Protein AF-A0A445EYS5-F1 (afdb_monomer_lite)

Radius of gyration: 16.81 Å; chains: 1; bounding box: 34×26×53 Å

pLDDT: mean 89.61, std 8.62, range [48.72, 97.44]

Organism: Glycine soja (NCBI:txid3848)

InterPro domains:
  IPR009769 Protein ENHANCED DISEASE RESISTANCE 2, C-terminal [PF07059] (2-68)
  IPR045096 Protein ENHANCED DISEASE RESISTANCE 2-like [PTHR12136] (2-68)

Structure (mmCIF, N/CA/C/O backbone):
data_AF-A0A445EYS5-F1
#
_entry.id   AF-A0A445EYS5-F1
#
loop_
_atom_site.group_PDB
_atom_site.id
_atom_site.type_symbol
_atom_site.label_atom_id
_atom_site.label_alt_id
_atom_site.label_comp_id
_atom_site.label_asym_id
_atom_site.label_entity_id
_atom_site.label_seq_id
_atom_site.pdbx_PDB_ins_code
_atom_site.Cartn_x
_atom_site.Cartn_y
_atom_site.Cartn_z
_atom_site.occupancy
_atom_site.B_iso_or_equiv
_atom_site.auth_seq_id
_atom_site.auth_comp_id
_atom_site.auth_asym_id
_atom_site.auth_atom_id
_atom_site.pdbx_PDB_model_num
ATOM 1 N N . MET A 1 1 ? 8.008 -17.020 -2.085 1.00 48.72 1 MET A N 1
ATOM 2 C CA . MET A 1 1 ? 7.864 -16.738 -3.532 1.00 48.72 1 MET A CA 1
ATOM 3 C C . MET A 1 1 ? 9.155 -16.117 -4.049 1.00 48.72 1 MET A C 1
ATOM 5 O O . MET A 1 1 ? 9.623 -15.152 -3.460 1.00 48.72 1 MET A O 1
ATOM 9 N N . GLN A 1 2 ? 9.766 -16.672 -5.098 1.00 69.19 2 GLN A N 1
ATOM 10 C CA . GLN A 1 2 ? 10.909 -16.043 -5.771 1.00 69.19 2 GLN A CA 1
ATOM 11 C C . GLN A 1 2 ? 10.371 -15.087 -6.842 1.00 69.19 2 GLN A C 1
ATOM 13 O O . GLN A 1 2 ? 9.937 -15.523 -7.901 1.00 69.19 2 GLN A O 1
ATOM 18 N N . GLY A 1 3 ? 10.340 -13.787 -6.540 1.00 74.31 3 GLY A N 1
ATOM 19 C CA . GLY A 1 3 ? 9.951 -12.758 -7.510 1.00 74.31 3 GLY A CA 1
ATOM 20 C C . GLY A 1 3 ? 11.030 -12.512 -8.570 1.00 74.31 3 GLY A C 1
ATOM 21 O O . GLY A 1 3 ? 12.183 -12.934 -8.420 1.00 74.31 3 GLY A O 1
ATOM 22 N N . SER A 1 4 ? 10.679 -11.781 -9.630 1.00 88.56 4 SER A N 1
ATOM 23 C CA . SER A 1 4 ? 11.643 -11.353 -10.652 1.00 88.56 4 SER A CA 1
ATOM 24 C C . SER A 1 4 ? 12.840 -10.630 -10.017 1.00 88.56 4 SER A C 1
ATOM 26 O O . SER A 1 4 ? 12.681 -9.863 -9.064 1.00 88.56 4 SER A O 1
ATOM 28 N N . TRP A 1 5 ? 14.054 -10.911 -10.499 1.00 90.38 5 TRP A N 1
ATOM 29 C CA . TRP A 1 5 ? 15.281 -10.322 -9.949 1.00 90.38 5 TRP A CA 1
ATOM 30 C C . TRP A 1 5 ? 15.287 -8.793 -10.088 1.00 90.38 5 TRP A C 1
ATOM 32 O O . TRP A 1 5 ? 15.671 -8.105 -9.147 1.00 90.38 5 TRP A O 1
ATOM 42 N N . ILE A 1 6 ? 14.769 -8.273 -11.209 1.00 90.62 6 ILE A N 1
ATOM 43 C CA . ILE A 1 6 ? 14.723 -6.833 -11.483 1.00 90.62 6 ILE A CA 1
ATOM 44 C C . ILE A 1 6 ? 13.811 -6.102 -10.493 1.00 90.62 6 ILE A C 1
ATOM 46 O O . ILE A 1 6 ? 14.200 -5.081 -9.944 1.00 90.62 6 ILE A O 1
ATOM 50 N N . VAL A 1 7 ? 12.649 -6.683 -10.171 1.00 89.62 7 VAL A N 1
ATOM 51 C CA . VAL A 1 7 ? 11.700 -6.112 -9.202 1.00 89.62 7 VAL A CA 1
ATOM 52 C C . VAL A 1 7 ? 12.323 -6.080 -7.812 1.00 89.62 7 VAL A C 1
ATOM 54 O O . VAL A 1 7 ? 12.237 -5.068 -7.128 1.00 89.62 7 VAL A O 1
ATOM 57 N N . ARG A 1 8 ? 13.005 -7.161 -7.407 1.00 88.50 8 ARG A N 1
ATOM 58 C CA . ARG A 1 8 ? 13.681 -7.234 -6.102 1.00 88.50 8 ARG A CA 1
ATOM 59 C C . ARG A 1 8 ? 14.773 -6.178 -5.951 1.00 88.50 8 ARG A C 1
ATOM 61 O O . ARG A 1 8 ? 14.915 -5.617 -4.871 1.00 88.50 8 ARG A O 1
ATOM 68 N N . GLN A 1 9 ? 15.516 -5.894 -7.016 1.00 89.81 9 GLN A N 1
ATOM 69 C CA . GLN A 1 9 ? 16.559 -4.872 -6.995 1.00 89.81 9 GLN A CA 1
ATOM 70 C C . GLN A 1 9 ? 15.990 -3.446 -6.858 1.00 89.81 9 GLN A C 1
ATOM 72 O O . GLN A 1 9 ? 16.669 -2.577 -6.317 1.00 89.81 9 GLN A O 1
ATOM 77 N N . SER A 1 10 ? 14.747 -3.208 -7.287 1.00 88.69 10 SER A N 1
ATOM 78 C CA . SER A 1 10 ? 14.105 -1.885 -7.248 1.00 88.69 10 SER A CA 1
ATOM 79 C C . SER A 1 10 ? 13.518 -1.476 -5.889 1.00 88.69 10 SER A C 1
ATOM 81 O O . SER A 1 10 ? 13.292 -0.289 -5.683 1.00 88.69 10 SER A O 1
ATOM 83 N N . VAL A 1 11 ? 13.275 -2.408 -4.956 1.00 87.62 11 VAL A N 1
ATOM 84 C CA . VAL A 1 11 ? 12.586 -2.116 -3.672 1.00 87.62 11 VAL A CA 1
ATOM 85 C C . VAL A 1 11 ? 13.521 -1.518 -2.601 1.00 87.62 11 VAL A C 1
ATOM 87 O O . VAL A 1 11 ? 13.056 -0.959 -1.611 1.00 87.62 11 VAL A O 1
ATOM 90 N N . GLY A 1 12 ? 14.844 -1.603 -2.788 1.00 86.06 12 GLY A N 1
ATOM 91 C CA . GLY A 1 12 ? 15.835 -1.235 -1.769 1.00 86.06 12 GLY A CA 1
ATOM 92 C C . GLY A 1 12 ? 15.978 -2.284 -0.652 1.00 86.06 12 GLY A C 1
ATOM 93 O O . GLY A 1 12 ? 15.346 -3.337 -0.685 1.00 86.06 12 GLY A O 1
ATOM 94 N N . SER A 1 13 ? 16.852 -2.025 0.327 1.00 88.19 13 SER A N 1
ATOM 95 C CA . SER A 1 13 ? 17.193 -2.977 1.406 1.00 88.19 13 SER A CA 1
ATOM 96 C C . SER A 1 13 ? 16.942 -2.458 2.826 1.00 88.19 13 SER A C 1
ATOM 98 O O . SER A 1 13 ? 17.116 -3.202 3.792 1.00 88.19 13 SER A O 1
ATOM 100 N N . THR A 1 14 ? 16.528 -1.199 2.973 1.00 89.44 14 THR A N 1
ATOM 101 C CA . THR A 1 14 ? 16.318 -0.572 4.281 1.00 89.44 14 THR A CA 1
ATOM 102 C C . THR A 1 14 ? 14.866 -0.752 4.727 1.00 89.44 14 THR A C 1
ATOM 104 O O . THR A 1 14 ? 13.966 -0.251 4.051 1.00 89.44 14 THR A O 1
ATOM 107 N N . PRO A 1 15 ? 14.600 -1.424 5.861 1.00 89.94 15 PRO A N 1
ATOM 108 C CA . PRO A 1 15 ? 13.246 -1.534 6.388 1.00 89.94 15 PRO A CA 1
ATOM 109 C C . PRO A 1 15 ? 12.739 -0.169 6.861 1.00 89.94 15 PRO A C 1
ATOM 111 O O . PRO A 1 15 ? 13.495 0.649 7.388 1.00 89.94 15 PRO A O 1
ATOM 114 N N . CYS A 1 16 ? 11.440 0.070 6.713 1.00 90.19 16 CYS A N 1
ATOM 115 C CA . CYS A 1 16 ? 10.799 1.310 7.131 1.00 90.19 16 CYS A CA 1
ATOM 116 C C . CYS A 1 16 ? 9.422 1.045 7.749 1.00 90.19 16 CYS A C 1
ATOM 118 O O . CYS A 1 16 ? 8.786 0.023 7.495 1.00 90.19 16 CYS A O 1
ATOM 120 N N . LEU A 1 17 ? 8.966 1.985 8.578 1.00 93.56 17 LEU A N 1
ATOM 121 C CA . LEU A 1 17 ? 7.569 2.027 9.003 1.00 93.56 17 LEU A CA 1
ATOM 122 C C . LEU A 1 17 ? 6.732 2.531 7.826 1.00 93.56 17 LEU A C 1
ATOM 124 O O . LEU A 1 17 ? 7.084 3.556 7.245 1.00 93.56 17 LEU A O 1
ATOM 128 N N . LEU A 1 18 ? 5.625 1.854 7.511 1.00 91.88 18 LEU A N 1
ATOM 129 C CA . LEU A 1 18 ? 4.808 2.146 6.327 1.00 91.88 18 LEU A CA 1
ATOM 130 C C . LEU A 1 18 ? 4.411 3.626 6.241 1.00 91.88 18 LEU A C 1
ATOM 132 O O . LEU A 1 18 ? 4.763 4.296 5.278 1.00 91.88 18 LEU A O 1
ATOM 136 N N . GLY A 1 19 ? 3.816 4.167 7.308 1.00 93.94 19 GLY A N 1
ATOM 137 C CA . GLY A 1 19 ? 3.409 5.576 7.378 1.00 93.94 19 GLY A CA 1
ATOM 138 C C . GLY A 1 19 ? 4.551 6.599 7.425 1.00 93.94 19 GLY A C 1
ATOM 139 O O . GLY A 1 19 ? 4.283 7.784 7.571 1.00 93.94 19 GLY A O 1
ATOM 140 N N . LYS A 1 20 ? 5.819 6.169 7.362 1.00 92.81 20 LYS A N 1
ATOM 141 C CA . LYS A 1 20 ? 6.972 7.056 7.121 1.00 92.81 20 LYS A CA 1
ATOM 142 C C . LYS A 1 20 ? 7.465 7.010 5.674 1.00 92.81 20 LYS A C 1
ATOM 144 O O . LYS A 1 20 ? 8.235 7.881 5.286 1.00 92.81 20 LYS A O 1
ATOM 149 N N . ALA A 1 21 ? 7.112 5.967 4.929 1.00 92.75 21 ALA A N 1
ATOM 150 C CA . ALA A 1 21 ? 7.639 5.697 3.594 1.00 92.75 21 ALA A CA 1
ATOM 151 C C . ALA A 1 21 ? 6.648 6.022 2.473 1.00 92.75 21 ALA A C 1
ATOM 153 O O . ALA A 1 21 ? 7.074 6.283 1.348 1.00 92.75 21 ALA A O 1
ATOM 154 N N . VAL A 1 22 ? 5.355 5.985 2.787 1.00 95.50 22 VAL A N 1
ATOM 155 C CA . VAL A 1 22 ? 4.231 6.322 1.912 1.00 95.50 22 VAL A CA 1
ATOM 156 C C . VAL A 1 22 ? 3.190 7.072 2.727 1.00 95.50 22 VAL A C 1
ATOM 158 O O . VAL A 1 22 ? 3.042 6.840 3.934 1.00 95.50 22 VAL A O 1
ATOM 161 N N . ASP A 1 23 ? 2.472 7.965 2.058 1.00 97.12 23 ASP A N 1
ATOM 162 C CA . ASP A 1 23 ? 1.408 8.723 2.695 1.00 97.12 23 ASP A CA 1
ATOM 163 C C . ASP A 1 23 ? 0.268 7.768 3.030 1.00 97.12 23 ASP A C 1
ATOM 165 O O . ASP A 1 23 ? -0.122 6.909 2.239 1.00 97.12 23 ASP A O 1
ATOM 169 N N . CYS A 1 24 ? -0.222 7.884 4.258 1.00 97.44 24 CYS A N 1
ATOM 170 C CA . CYS A 1 24 ? -1.290 7.045 4.768 1.00 97.44 24 CYS A CA 1
ATOM 171 C C . CYS A 1 24 ? -2.379 7.943 5.340 1.00 97.44 24 CYS A C 1
ATOM 173 O O . CYS A 1 24 ? -2.112 8.747 6.240 1.00 97.44 24 CYS A O 1
ATOM 175 N N . ASN A 1 25 ? -3.604 7.779 4.856 1.00 97.19 25 ASN A N 1
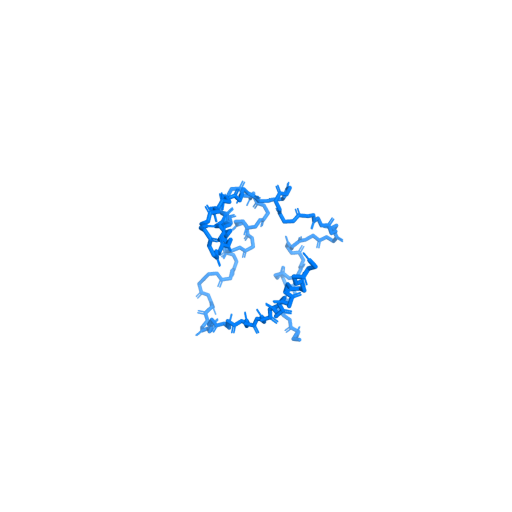ATOM 176 C CA . ASN A 1 25 ? -4.770 8.411 5.443 1.00 97.19 25 ASN A CA 1
ATOM 177 C C . ASN A 1 25 ? -5.413 7.451 6.453 1.00 97.19 25 ASN A C 1
ATOM 179 O O . ASN A 1 25 ? -5.773 6.321 6.127 1.00 97.19 25 ASN A O 1
ATOM 183 N N . TYR A 1 26 ? -5.534 7.902 7.700 1.00 96.56 26 TYR A N 1
ATOM 184 C CA . TYR A 1 26 ? -6.035 7.091 8.807 1.00 96.56 26 TYR A CA 1
ATOM 185 C C . TYR A 1 26 ? -7.473 7.479 9.118 1.00 96.56 26 TYR A C 1
ATOM 187 O O . TYR A 1 26 ? -7.747 8.574 9.614 1.00 96.56 26 TYR A O 1
ATOM 195 N N . ILE A 1 27 ? -8.391 6.551 8.877 1.00 97.44 27 ILE A N 1
ATOM 196 C CA . ILE A 1 27 ? -9.819 6.752 9.085 1.00 97.44 27 ILE A CA 1
ATOM 197 C C . ILE A 1 27 ? -10.231 5.920 10.291 1.00 97.44 27 ILE A C 1
ATOM 199 O O . ILE A 1 27 ? -10.228 4.689 10.274 1.00 97.44 27 ILE A O 1
ATOM 203 N N . ARG A 1 28 ? -10.584 6.604 11.378 1.00 96.75 28 ARG A N 1
ATOM 204 C CA . ARG A 1 28 ? -11.034 5.956 12.609 1.00 96.75 28 ARG A CA 1
ATOM 205 C C . ARG A 1 28 ? -12.547 6.063 12.734 1.00 96.75 28 ARG A C 1
ATOM 207 O O . ARG A 1 28 ? -13.077 7.141 12.996 1.00 96.75 28 ARG A O 1
ATOM 214 N N . GLY A 1 29 ? -13.225 4.929 12.608 1.00 95.06 29 GLY A N 1
ATOM 215 C CA . GLY A 1 29 ? -14.641 4.794 12.920 1.00 95.06 29 GLY A CA 1
ATOM 216 C C . GLY A 1 29 ? -14.882 4.322 14.361 1.00 95.06 29 GLY A C 1
ATOM 217 O O . GLY A 1 29 ? -13.945 3.970 15.080 1.00 95.06 29 GLY A O 1
ATOM 218 N N . PRO A 1 30 ? -16.151 4.233 14.797 1.00 93.56 30 PRO A N 1
ATOM 219 C CA . PRO A 1 30 ? -16.490 3.746 16.138 1.00 93.56 30 PRO A CA 1
ATOM 220 C C . PRO A 1 30 ? -16.066 2.295 16.417 1.00 93.56 30 PRO A C 1
ATOM 222 O O . PRO A 1 30 ? -15.897 1.920 17.573 1.00 93.56 30 PRO A O 1
ATOM 225 N N . LYS A 1 31 ? -15.932 1.465 15.374 1.00 89.31 31 LYS A N 1
ATOM 226 C CA . LYS A 1 31 ? -15.651 0.019 15.485 1.00 89.31 31 LYS A CA 1
ATOM 227 C C . LYS A 1 31 ? -14.578 -0.481 14.519 1.00 89.31 31 LYS A C 1
ATOM 229 O O . LYS A 1 31 ? -14.379 -1.685 14.412 1.00 89.31 31 LYS A O 1
ATOM 234 N N . TYR A 1 32 ? -13.929 0.418 13.789 1.00 90.12 32 TYR A N 1
ATOM 235 C CA . TYR A 1 32 ? -12.920 0.044 12.809 1.00 90.12 32 TYR A CA 1
ATOM 236 C C . TYR A 1 32 ? -11.854 1.125 12.689 1.00 90.12 32 TYR A C 1
ATOM 238 O O . TYR A 1 32 ? -12.086 2.299 12.991 1.00 90.12 32 TYR A O 1
ATOM 246 N N . LEU A 1 33 ? -10.685 0.692 12.242 1.00 92.56 33 LEU A N 1
ATOM 247 C CA . LEU A 1 33 ? -9.607 1.542 11.781 1.00 92.56 33 LEU A CA 1
ATOM 248 C C . LEU A 1 33 ? -9.323 1.129 10.344 1.00 92.56 33 LEU A C 1
ATOM 250 O O . LEU A 1 33 ? -9.015 -0.033 10.088 1.00 92.56 33 LEU A O 1
ATOM 254 N N . GLU A 1 34 ? -9.448 2.077 9.434 1.00 94.88 34 GLU A N 1
ATOM 255 C CA . GLU A 1 34 ? -9.068 1.929 8.040 1.00 94.88 34 GLU A CA 1
ATOM 256 C C . GLU A 1 34 ? -7.810 2.761 7.786 1.00 94.88 34 GLU A C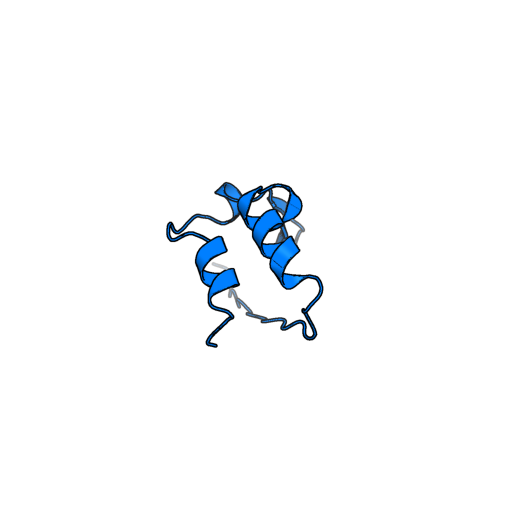 1
ATOM 258 O O . GLU A 1 34 ? -7.623 3.836 8.366 1.00 94.88 34 GLU A O 1
ATOM 263 N N . ILE A 1 35 ? -6.917 2.216 6.964 1.00 95.50 35 ILE A N 1
ATOM 264 C CA . ILE A 1 35 ? -5.669 2.859 6.566 1.00 95.50 35 ILE A CA 1
ATOM 265 C C . ILE A 1 35 ? -5.633 2.809 5.044 1.00 95.50 35 ILE A C 1
ATOM 267 O O . ILE A 1 35 ? -5.446 1.737 4.469 1.00 95.50 35 ILE A O 1
ATOM 271 N N . ASP A 1 36 ? -5.828 3.959 4.414 1.00 96.25 36 ASP A N 1
ATOM 272 C CA . ASP A 1 36 ? -5.659 4.133 2.975 1.00 96.25 36 ASP A CA 1
ATOM 273 C C . ASP A 1 36 ? -4.196 4.499 2.699 1.00 96.25 36 ASP A C 1
ATOM 275 O O . ASP A 1 36 ? -3.661 5.414 3.326 1.00 96.25 36 ASP A O 1
ATOM 279 N N . VAL A 1 37 ? -3.528 3.739 1.830 1.00 96.12 37 VAL A N 1
ATOM 280 C CA . VAL A 1 37 ? -2.081 3.831 1.585 1.00 96.12 37 VAL A CA 1
ATOM 281 C C . VAL A 1 37 ? -1.854 4.298 0.154 1.00 96.12 37 VAL A C 1
ATOM 283 O O . VAL A 1 37 ? -2.049 3.532 -0.793 1.00 96.12 37 VAL A O 1
ATOM 286 N N . ASP A 1 38 ? -1.382 5.532 -0.006 1.00 95.81 38 ASP A N 1
ATOM 287 C CA . ASP A 1 38 ? -1.095 6.095 -1.322 1.00 95.81 38 ASP A CA 1
ATOM 288 C C . ASP A 1 38 ? 0.299 5.667 -1.803 1.00 95.81 38 ASP A C 1
ATOM 290 O O . ASP A 1 38 ? 1.330 6.257 -1.481 1.00 95.81 38 ASP A O 1
ATOM 294 N N . ILE A 1 39 ? 0.331 4.615 -2.619 1.00 94.56 39 ILE A N 1
ATOM 295 C CA . ILE A 1 39 ? 1.558 4.109 -3.250 1.00 94.56 39 ILE A CA 1
ATOM 296 C C . ILE A 1 39 ? 2.189 5.150 -4.187 1.00 94.56 39 ILE A C 1
ATOM 298 O O . ILE A 1 39 ? 3.412 5.166 -4.357 1.00 94.56 39 ILE A O 1
ATOM 302 N N . GLY A 1 40 ? 1.377 6.020 -4.791 1.00 94.31 40 GLY A N 1
ATOM 303 C CA . GLY A 1 40 ? 1.836 7.040 -5.728 1.00 94.31 40 GLY A CA 1
ATOM 304 C C . GLY A 1 40 ? 2.653 8.146 -5.064 1.00 94.31 40 GLY A C 1
ATOM 305 O O . GLY A 1 40 ? 3.466 8.781 -5.739 1.00 94.31 40 GLY A O 1
ATOM 306 N N . SER A 1 41 ? 2.502 8.341 -3.751 1.00 95.38 41 SER A N 1
ATOM 307 C CA . SER A 1 41 ? 3.192 9.404 -3.016 1.00 95.38 41 SER A CA 1
ATOM 308 C C . SER A 1 41 ? 4.690 9.137 -2.797 1.00 95.38 41 SER A C 1
ATOM 310 O O . SER A 1 41 ? 5.452 10.049 -2.473 1.00 95.38 41 SER A O 1
ATOM 312 N N . SER A 1 42 ? 5.148 7.899 -3.025 1.00 93.69 42 SER A N 1
ATOM 313 C CA . SER A 1 42 ? 6.553 7.509 -2.905 1.00 93.69 42 SER A CA 1
ATOM 314 C C . SER A 1 42 ? 7.185 7.248 -4.265 1.00 93.69 42 SER A C 1
ATOM 316 O O . SER A 1 42 ? 6.763 6.361 -5.006 1.00 93.69 42 SER A O 1
ATOM 318 N N . THR A 1 43 ? 8.284 7.943 -4.566 1.00 93.25 43 THR A N 1
ATOM 319 C CA . THR A 1 43 ? 9.057 7.730 -5.802 1.00 93.25 43 THR A CA 1
ATOM 320 C C . THR A 1 43 ? 9.509 6.277 -5.958 1.00 93.25 43 THR A C 1
ATOM 322 O O . THR A 1 43 ? 9.472 5.730 -7.059 1.00 93.25 43 THR A O 1
ATOM 325 N N . VAL A 1 44 ? 9.918 5.631 -4.860 1.00 92.19 44 VAL A N 1
ATOM 326 C CA . VAL A 1 44 ? 10.372 4.233 -4.884 1.00 92.19 44 VAL A CA 1
ATOM 327 C C . VAL A 1 44 ? 9.194 3.297 -5.139 1.00 92.19 44 VAL A C 1
ATOM 329 O O . VAL A 1 44 ? 9.269 2.454 -6.032 1.00 92.19 44 VAL A O 1
ATOM 332 N N . ALA A 1 45 ? 8.094 3.459 -4.398 1.00 93.44 45 ALA A N 1
ATOM 333 C CA . ALA A 1 45 ? 6.937 2.578 -4.530 1.00 93.44 45 ALA A CA 1
ATOM 334 C C . ALA A 1 45 ? 6.262 2.724 -5.906 1.00 93.44 45 ALA A C 1
ATOM 336 O O . ALA A 1 45 ? 5.951 1.716 -6.541 1.00 93.44 45 ALA A O 1
ATOM 337 N N . ASN A 1 46 ? 6.142 3.950 -6.421 1.00 94.81 46 ASN A N 1
ATOM 338 C CA . ASN A 1 46 ? 5.631 4.221 -7.763 1.00 94.81 46 ASN A CA 1
ATOM 339 C C . ASN A 1 46 ? 6.545 3.640 -8.862 1.00 94.81 46 ASN A C 1
ATOM 341 O O . ASN A 1 46 ? 6.068 3.048 -9.829 1.00 94.81 46 ASN A O 1
ATOM 345 N N . GLY A 1 47 ? 7.870 3.726 -8.689 1.00 94.00 47 GLY A N 1
ATOM 346 C CA . GLY A 1 47 ? 8.829 3.090 -9.596 1.00 94.00 47 GLY A CA 1
ATOM 347 C C . GLY A 1 47 ? 8.664 1.569 -9.655 1.00 94.00 47 GLY A C 1
ATOM 348 O O . GLY A 1 47 ? 8.617 0.992 -10.741 1.00 94.00 47 GLY A O 1
ATOM 349 N N . VAL A 1 48 ? 8.511 0.918 -8.496 1.00 93.50 48 VAL A N 1
ATOM 350 C CA . VAL A 1 48 ? 8.238 -0.527 -8.424 1.00 93.50 48 VAL A CA 1
ATOM 351 C C . VAL A 1 48 ? 6.887 -0.861 -9.057 1.00 93.50 48 VAL A C 1
ATOM 353 O O . VAL A 1 48 ? 6.818 -1.800 -9.849 1.00 93.50 48 VAL A O 1
ATOM 356 N N . LEU A 1 49 ? 5.836 -0.086 -8.767 1.00 93.44 49 LEU A N 1
ATOM 357 C CA . LEU A 1 49 ? 4.505 -0.261 -9.354 1.00 93.44 49 LEU A CA 1
ATOM 358 C C . LEU A 1 49 ? 4.562 -0.2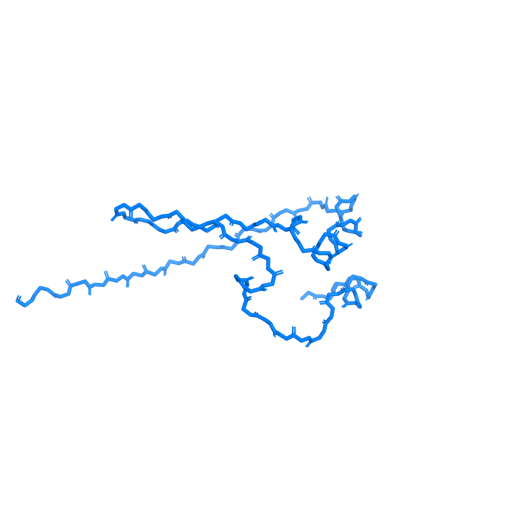13 -10.886 1.00 93.44 49 LEU A C 1
ATOM 360 O O . LEU A 1 49 ? 4.028 -1.107 -11.539 1.00 93.44 49 LEU A O 1
ATOM 364 N N . GLY A 1 50 ? 5.268 0.763 -11.460 1.00 94.00 50 GLY A N 1
ATOM 365 C CA . GLY A 1 50 ? 5.438 0.889 -12.909 1.00 94.00 50 GLY A CA 1
ATOM 366 C C . GLY A 1 50 ? 6.096 -0.331 -13.565 1.00 94.00 50 GLY A C 1
ATOM 367 O O . GLY A 1 50 ? 5.742 -0.684 -14.689 1.00 94.00 50 GLY A O 1
ATOM 368 N N . LEU A 1 51 ? 6.999 -1.024 -12.861 1.00 93.88 51 LEU A N 1
ATOM 369 C CA . LEU A 1 51 ? 7.638 -2.246 -13.368 1.00 93.88 51 LEU A CA 1
ATOM 37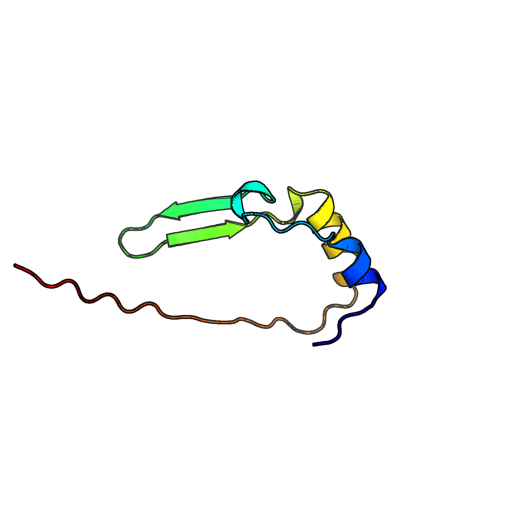0 C C . LEU A 1 51 ? 6.689 -3.447 -13.413 1.00 93.88 51 LEU A C 1
ATOM 372 O O . LEU A 1 51 ? 6.879 -4.340 -14.239 1.00 93.88 51 LEU A O 1
ATOM 376 N N . VAL A 1 52 ? 5.708 -3.505 -12.509 1.00 92.31 52 VAL A N 1
ATOM 377 C CA . VAL A 1 52 ? 4.862 -4.695 -12.334 1.00 92.31 52 VAL A CA 1
ATOM 378 C C . VAL A 1 52 ? 3.444 -4.522 -12.870 1.00 92.31 52 VAL A C 1
ATOM 380 O O . VAL A 1 52 ? 2.838 -5.516 -13.256 1.00 92.31 52 VAL A O 1
ATOM 383 N N . ILE A 1 53 ? 2.912 -3.299 -12.950 1.00 93.56 53 ILE A N 1
ATOM 384 C CA . ILE A 1 53 ? 1.489 -3.047 -13.234 1.00 93.56 53 ILE A CA 1
ATOM 385 C C . ILE A 1 53 ? 1.005 -3.684 -14.543 1.00 93.56 53 ILE A C 1
ATOM 387 O O . ILE A 1 53 ? -0.092 -4.230 -14.588 1.00 93.56 53 ILE A O 1
ATOM 391 N N . GLY A 1 54 ? 1.840 -3.691 -15.586 1.00 93.38 54 GLY A N 1
ATOM 392 C CA . GLY A 1 54 ? 1.501 -4.277 -16.887 1.00 93.38 54 GLY A CA 1
ATOM 393 C C . GLY A 1 54 ? 1.539 -5.808 -16.934 1.00 93.38 54 GLY A C 1
ATOM 394 O O . GLY A 1 54 ? 1.119 -6.390 -17.930 1.00 93.38 54 GLY A O 1
ATOM 395 N N . VAL A 1 55 ? 2.056 -6.465 -15.892 1.00 91.50 55 VAL A N 1
ATOM 396 C CA . VAL A 1 55 ? 2.246 -7.927 -15.845 1.00 91.50 55 VAL A CA 1
ATOM 397 C C . VAL A 1 55 ? 1.560 -8.595 -14.649 1.00 91.50 55 VAL A C 1
ATOM 399 O O . VAL A 1 55 ? 1.629 -9.817 -14.509 1.00 91.50 55 VAL A O 1
ATOM 402 N N . ILE A 1 56 ? 0.895 -7.827 -13.779 1.00 90.25 56 ILE A N 1
ATOM 403 C CA . ILE A 1 56 ? 0.090 -8.378 -12.682 1.00 90.25 56 ILE A CA 1
ATOM 404 C C . ILE A 1 56 ? -1.109 -9.132 -13.269 1.00 90.25 56 ILE A C 1
ATOM 406 O O . ILE A 1 56 ? -1.853 -8.604 -14.088 1.00 90.25 56 ILE A O 1
ATOM 410 N N . THR A 1 57 ? -1.319 -10.367 -12.810 1.00 93.88 57 THR A N 1
ATOM 411 C CA . THR A 1 57 ? -2.447 -11.224 -13.226 1.00 93.88 57 THR A CA 1
ATOM 412 C C . THR A 1 57 ? -3.339 -11.656 -12.066 1.00 93.88 57 THR A C 1
ATOM 414 O O . THR A 1 57 ? -4.455 -12.120 -12.283 1.00 93.88 57 THR A O 1
ATOM 417 N N . THR A 1 58 ? -2.868 -11.501 -10.828 1.00 91.56 58 THR A N 1
ATOM 418 C CA . THR A 1 58 ? -3.552 -11.979 -9.624 1.00 91.56 58 THR A CA 1
ATOM 419 C C . THR A 1 58 ? -3.441 -10.957 -8.506 1.00 91.56 58 THR A C 1
ATOM 421 O O . THR A 1 58 ? -2.357 -10.422 -8.268 1.00 91.56 58 THR A O 1
ATOM 424 N N . LEU A 1 59 ? -4.532 -10.767 -7.769 1.00 91.44 59 LEU A N 1
ATOM 425 C CA . LEU A 1 59 ? -4.551 -10.060 -6.495 1.00 91.44 59 LEU A CA 1
ATOM 426 C C . LEU A 1 59 ? -4.730 -11.089 -5.376 1.00 91.44 59 LEU A C 1
ATOM 428 O O . LEU A 1 59 ? -5.682 -11.867 -5.399 1.00 91.44 59 LEU A O 1
ATOM 432 N N . VAL A 1 60 ? -3.814 -11.091 -4.411 1.00 92.38 60 VAL A N 1
ATOM 433 C CA . VAL A 1 60 ? -3.921 -11.896 -3.189 1.00 92.38 60 VAL A CA 1
ATOM 434 C C . VAL A 1 60 ? -4.330 -10.966 -2.055 1.00 92.38 60 VAL A C 1
ATOM 436 O O . VAL A 1 60 ? -3.715 -9.917 -1.875 1.00 92.38 60 VAL A O 1
ATOM 439 N N . VAL A 1 61 ? -5.375 -11.341 -1.317 1.00 93.62 61 VAL A N 1
ATOM 440 C CA . VAL A 1 61 ? -5.867 -10.593 -0.156 1.00 93.62 61 VAL A CA 1
ATOM 441 C C . VAL A 1 61 ? -5.700 -11.464 1.082 1.00 93.62 61 VAL A C 1
ATOM 443 O O . VAL A 1 61 ? -6.414 -12.453 1.246 1.00 93.62 61 VAL A O 1
ATOM 446 N N . ASP A 1 62 ? -4.763 -11.085 1.949 1.00 92.81 62 ASP A N 1
ATOM 447 C CA . ASP A 1 62 ? -4.559 -11.727 3.246 1.00 92.81 62 ASP A CA 1
ATOM 448 C C . ASP A 1 62 ? -5.441 -11.055 4.306 1.00 92.81 62 ASP A C 1
ATOM 450 O O . ASP A 1 62 ? -5.447 -9.832 4.450 1.00 92.81 62 ASP A O 1
ATOM 454 N N . MET A 1 63 ? -6.188 -11.855 5.068 1.00 90.06 63 MET A N 1
ATOM 455 C CA . MET A 1 63 ? -7.037 -11.377 6.162 1.00 90.06 63 MET A CA 1
ATOM 456 C C . MET A 1 63 ? -6.522 -11.906 7.500 1.00 90.06 63 MET A C 1
ATOM 458 O O . MET A 1 63 ? -6.321 -13.109 7.665 1.00 90.06 63 MET A O 1
ATOM 462 N N . ALA A 1 64 ? -6.356 -11.010 8.472 1.00 88.38 64 ALA A N 1
ATOM 463 C CA . ALA A 1 64 ? -6.015 -11.344 9.851 1.00 88.38 64 ALA A CA 1
ATOM 464 C C . ALA A 1 64 ? -7.054 -10.740 10.802 1.00 88.38 64 ALA A C 1
ATOM 466 O O . ALA A 1 64 ? -7.428 -9.576 10.666 1.00 88.38 64 ALA A O 1
ATOM 467 N N . PHE A 1 65 ? -7.513 -11.526 11.777 1.00 83.94 65 PHE A N 1
ATOM 468 C CA . PHE A 1 65 ? -8.518 -11.102 12.750 1.00 83.94 65 PHE A CA 1
ATOM 469 C C . PHE A 1 65 ? -7.884 -10.970 14.133 1.00 83.94 65 PHE A C 1
ATOM 471 O O . PHE A 1 65 ? -7.310 -11.927 14.651 1.00 83.94 65 PHE A O 1
ATOM 478 N N . LEU A 1 66 ? -8.022 -9.794 14.747 1.00 82.88 66 LEU A N 1
ATOM 479 C CA . LEU A 1 66 ? -7.685 -9.580 16.152 1.00 82.88 66 LEU A CA 1
ATOM 480 C C . LEU A 1 66 ? -8.969 -9.648 16.983 1.00 82.88 66 LEU A C 1
ATOM 482 O O . LEU A 1 66 ? -9.863 -8.821 16.816 1.00 82.88 66 LEU A O 1
ATOM 486 N N . VAL A 1 67 ? -9.056 -10.617 17.893 1.00 83.94 67 VAL A N 1
ATOM 487 C CA . VAL A 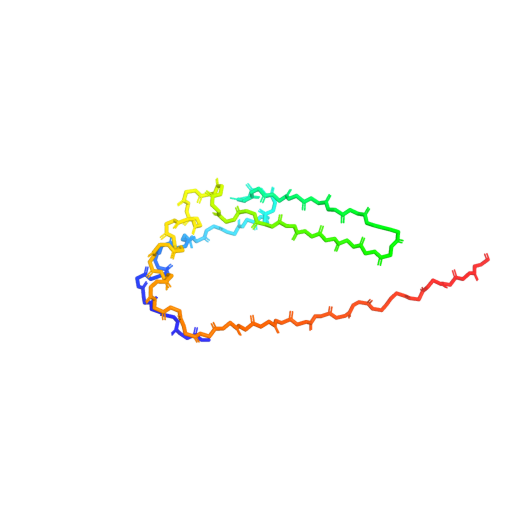1 67 ? -10.175 -10.733 18.837 1.00 83.94 67 VAL A CA 1
ATOM 488 C C . VAL A 1 67 ? -9.744 -10.134 20.170 1.00 83.94 67 VAL A C 1
ATOM 490 O O . VAL A 1 67 ? -8.881 -10.683 20.851 1.00 83.94 67 VAL A O 1
ATOM 493 N N . GLN A 1 68 ? -10.344 -9.006 20.547 1.00 80.44 68 GLN A N 1
ATOM 494 C CA . GLN A 1 68 ? -10.144 -8.399 21.860 1.00 80.44 68 GLN A CA 1
ATOM 495 C C . GLN A 1 68 ? -11.316 -8.749 22.777 1.00 80.44 68 GLN A C 1
ATOM 497 O O . GLN A 1 68 ? -12.469 -8.452 22.467 1.00 80.44 68 GLN A O 1
ATOM 502 N N . VAL A 1 69 ? -11.011 -9.330 23.937 1.00 80.50 69 VAL A N 1
ATOM 503 C CA . VAL A 1 69 ? -11.967 -9.476 25.038 1.00 80.50 69 VAL A CA 1
ATOM 504 C C . VAL A 1 69 ? -11.762 -8.303 25.988 1.00 80.50 69 VAL A C 1
ATOM 506 O O . VAL A 1 69 ? -10.724 -8.199 26.638 1.00 80.50 69 VAL A O 1
ATOM 509 N N . SER A 1 70 ? -12.744 -7.408 26.071 1.00 78.06 70 SER A N 1
ATOM 510 C CA . SER A 1 70 ? -12.793 -6.422 27.152 1.00 78.06 70 SER A CA 1
ATOM 511 C C . SER A 1 70 ? -13.375 -7.088 28.392 1.00 78.06 70 SER A C 1
ATOM 513 O O . SER A 1 70 ? -14.569 -7.376 28.440 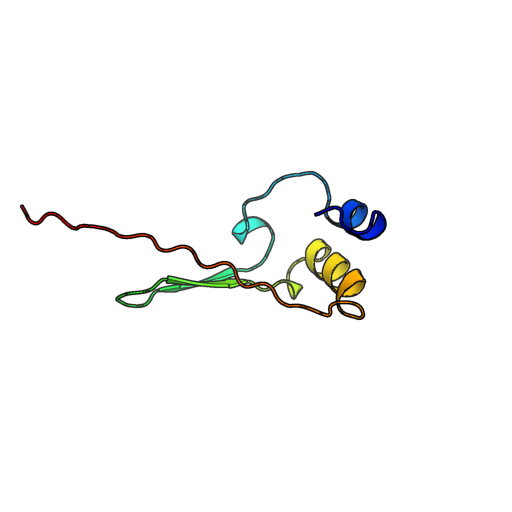1.00 78.06 70 SER A O 1
ATOM 515 N N . LEU A 1 71 ? -12.528 -7.338 29.392 1.00 77.00 71 LEU A N 1
ATOM 516 C CA . LEU A 1 71 ? -12.993 -7.668 30.735 1.00 77.00 71 LEU A CA 1
ATOM 517 C C . LEU A 1 71 ? -13.529 -6.388 31.376 1.00 77.00 71 LEU A C 1
ATOM 519 O O . LEU A 1 71 ? -12.818 -5.390 31.484 1.00 77.00 71 LEU A O 1
ATOM 523 N N . ILE A 1 72 ? -14.804 -6.424 31.747 1.00 72.25 72 ILE A N 1
ATOM 524 C CA . ILE A 1 72 ? -15.435 -5.397 32.569 1.00 72.25 72 ILE A CA 1
ATOM 525 C C . ILE A 1 72 ? -15.029 -5.723 34.011 1.00 72.25 72 ILE A C 1
ATOM 527 O O . ILE A 1 72 ? -15.323 -6.825 34.478 1.00 72.25 72 ILE A O 1
ATOM 531 N N . TYR A 1 73 ? -14.322 -4.809 34.675 1.00 55.16 73 TYR A N 1
ATOM 532 C CA . TYR A 1 73 ? -14.254 -4.762 36.138 1.00 55.16 73 TYR A CA 1
ATOM 533 C C . TYR A 1 73 ? -15.278 -3.744 36.630 1.00 55.16 73 TYR A C 1
ATOM 535 O O . TYR A 1 73 ? -15.402 -2.691 35.959 1.00 55.16 73 TYR A O 1
#

Sequence (73 aa):
MQGSWIVRQSVGSTPCLLGKAVDCNYIRGPKYLEIDVDIGSSTVANGVLGLVIGVITTLVVDMAFLVQVSLIY

Foldseek 3Di:
DDDDPVLVVLQDDDDDDQCVQFPWDWDDDPPDIDIDTDLVRHPSSVVSCVVPVVPDDDDDDDDDDDDDDDDDD

Secondary structure (DSSP, 8-state):
----HHHHHHS-S----HHHHSEEEEEE-SS-EEEEEEGGG-HHHHHHHHHHTTT------------------